Protein AF-A0A644WTP5-F1 (afdb_monomer_lite)

Sequence (169 aa):
MSQYYGINDLTAEEIEAIKNTEDGDMNYTVGPMIGKRANIGFTTKGHTGEDVTLYVYAPANISQLTGTVENTDIAVYMEKAMGLDLDQATDRLFVKARDVFESKGAKVEFNNSDVNNPVFIVEKDNIKIEMPINKNIAYVNGKAVKLDGVVVFNGINVYVPQSAADLIK

pLDDT: mean 96.05, std 1.99, range [81.62, 98.5]

Foldseek 3Di:
DCPPLVDPPQDPVLVVQCVPDDPPCNCVSCVVVSCVVVVHDDPDPDDDDDDDDDDWDAPPVQDTDDDDDDPVVVVVSCCVRVVHDVVVVCLQFWDFVCVLLVVLVWDWDWDCVPVVWIWIWTDDDPWIWIATAQAQWIQTVHRIDGHPYGFHDPPDTITGGVSSSVVGD

InterPro domains:
  IPR001952 Alkaline phosphatase [PF00245] (18-83)
  IPR012854 Copper amine oxidase-like, N-terminal [PF07833] (90-163)
  IPR017850 Alkaline-phosphatase-like, core domain superfamily [SSF53649] (25-86)
  IPR036582 Copper amine oxidase-like, N-terminal domain superfamily [G3DSA:3.30.457.10] (94-166)
  IPR036582 Copper amine oxidase-like, N-terminal domain superfamily [SSF55383] (92-163)

Radius of gyration: 26.26 Å; chains: 1; bounding box: 55×42×64 Å

Structure (mmCIF, N/CA/C/O backbone):
data_AF-A0A644WTP5-F1
#
_entry.id   AF-A0A644WTP5-F1
#
loop_
_atom_site.group_PDB
_atom_site.id
_atom_site.type_symbol
_atom_site.label_atom_id
_atom_site.label_alt_id
_atom_site.label_comp_id
_atom_site.label_asym_id
_atom_site.label_entity_id
_atom_site.label_seq_id
_atom_site.pdbx_PDB_ins_code
_atom_site.Cartn_x
_atom_site.Cartn_y
_atom_site.Cartn_z
_atom_site.occupancy
_atom_site.B_iso_or_equiv
_atom_site.auth_seq_id
_atom_site.auth_comp_id
_atom_site.auth_asym_id
_atom_site.auth_atom_id
_atom_site.pdbx_PDB_model_num
ATOM 1 N N . MET A 1 1 ? 32.506 0.142 -17.953 1.00 92.00 1 MET A N 1
ATOM 2 C CA . MET A 1 1 ? 31.722 -0.009 -19.199 1.00 92.00 1 MET A CA 1
ATOM 3 C C . MET A 1 1 ? 32.030 -1.324 -19.910 1.00 92.00 1 MET A C 1
ATOM 5 O O . MET A 1 1 ? 31.156 -2.176 -19.904 1.00 92.00 1 MET A O 1
ATOM 9 N N . SER A 1 2 ? 33.254 -1.560 -20.395 1.00 95.31 2 SER A N 1
ATOM 10 C CA . SER A 1 2 ? 33.657 -2.825 -21.050 1.00 95.31 2 SER A CA 1
ATOM 11 C C . SER A 1 2 ? 33.352 -4.098 -20.235 1.00 95.31 2 SER A C 1
ATOM 13 O O . SER A 1 2 ? 32.576 -4.935 -20.683 1.00 95.31 2 SER A O 1
ATOM 15 N N . GLN A 1 3 ? 33.872 -4.208 -19.005 1.00 96.44 3 GLN A N 1
ATOM 16 C CA . GLN A 1 3 ? 33.748 -5.422 -18.177 1.00 96.44 3 GLN A CA 1
ATOM 17 C C . GLN A 1 3 ? 32.299 -5.839 -17.867 1.00 96.44 3 GLN A C 1
ATOM 19 O O . GLN A 1 3 ? 32.007 -7.029 -17.829 1.00 96.44 3 GLN A O 1
ATOM 24 N N . TYR A 1 4 ? 31.405 -4.877 -17.619 1.00 93.81 4 TYR A N 1
ATOM 25 C CA . TYR A 1 4 ? 30.054 -5.155 -17.104 1.00 93.81 4 TYR A CA 1
ATOM 26 C C . TYR A 1 4 ? 28.948 -5.018 -18.151 1.00 93.81 4 TYR A C 1
ATOM 28 O O . TYR A 1 4 ? 27.907 -5.648 -18.015 1.00 93.81 4 TYR A O 1
ATOM 36 N N . TYR A 1 5 ? 29.167 -4.209 -19.190 1.00 93.19 5 TYR A N 1
ATOM 37 C CA . TYR A 1 5 ? 28.161 -3.917 -20.215 1.00 93.19 5 TYR A CA 1
ATOM 38 C C . TYR A 1 5 ? 28.634 -4.262 -21.632 1.00 93.19 5 TYR A C 1
ATOM 40 O O . TYR A 1 5 ? 27.904 -4.025 -22.586 1.00 93.19 5 TYR A O 1
ATOM 48 N N . GLY A 1 6 ? 29.860 -4.774 -21.800 1.00 95.44 6 GLY A N 1
ATOM 49 C CA . GLY A 1 6 ? 30.418 -5.107 -23.116 1.00 95.44 6 GLY A CA 1
ATOM 50 C C . GLY A 1 6 ? 30.699 -3.894 -24.011 1.00 95.44 6 GLY A C 1
ATOM 51 O O . GLY A 1 6 ? 31.001 -4.060 -25.189 1.00 95.44 6 GLY A O 1
ATOM 52 N N . ILE A 1 7 ? 30.612 -2.675 -23.470 1.00 96.44 7 ILE A N 1
ATOM 53 C CA . ILE A 1 7 ? 30.804 -1.430 -24.222 1.00 96.44 7 ILE A CA 1
ATOM 54 C C . ILE A 1 7 ? 32.301 -1.116 -24.293 1.00 96.44 7 ILE A C 1
ATOM 56 O O . ILE A 1 7 ? 32.897 -0.650 -23.316 1.00 96.44 7 ILE A O 1
ATOM 60 N N . ASN A 1 8 ? 32.892 -1.404 -25.453 1.00 96.56 8 ASN A N 1
ATOM 61 C CA . ASN A 1 8 ? 34.318 -1.216 -25.753 1.00 96.56 8 ASN A CA 1
ATOM 62 C C . ASN A 1 8 ? 34.596 0.018 -26.626 1.00 96.56 8 ASN A C 1
ATOM 64 O O . ASN A 1 8 ? 35.747 0.310 -26.931 1.00 96.56 8 ASN A O 1
ATOM 68 N N . ASP A 1 9 ? 33.546 0.724 -27.030 1.00 96.38 9 ASP A N 1
ATOM 69 C CA . ASP A 1 9 ? 33.547 1.773 -28.045 1.00 96.38 9 ASP A CA 1
ATOM 70 C C . ASP A 1 9 ? 32.981 3.091 -27.494 1.00 96.38 9 ASP A C 1
ATOM 72 O O . ASP A 1 9 ? 32.210 3.773 -28.166 1.00 96.38 9 ASP A O 1
ATOM 76 N N . LEU A 1 10 ? 33.314 3.436 -26.245 1.00 97.12 10 LEU A N 1
ATOM 77 C CA . LEU A 1 10 ? 32.896 4.719 -25.678 1.00 97.12 10 LEU A CA 1
ATOM 78 C C . LEU A 1 10 ? 33.446 5.875 -26.518 1.00 97.12 10 LEU A C 1
ATOM 80 O O . LEU A 1 10 ? 34.652 5.933 -26.777 1.00 97.12 10 LEU A O 1
ATOM 84 N N . THR A 1 11 ? 32.580 6.814 -26.892 1.00 97.56 11 THR A N 1
ATOM 85 C CA . THR A 1 11 ? 33.024 8.052 -27.543 1.00 97.56 11 THR A CA 1
ATOM 86 C C . THR A 1 1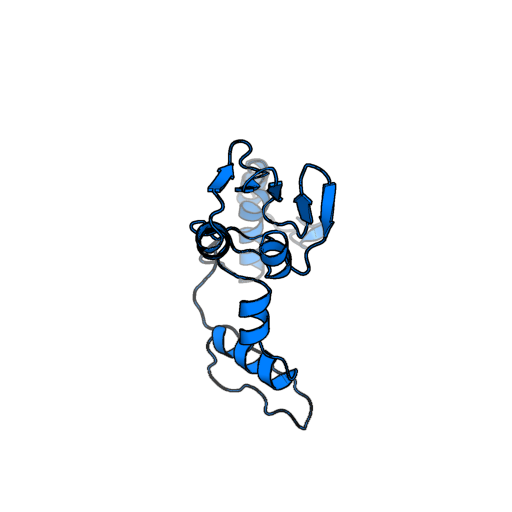1 ? 33.675 8.997 -26.529 1.00 97.56 11 THR A C 1
ATOM 88 O O . THR A 1 11 ? 33.536 8.829 -25.314 1.00 97.56 11 THR A O 1
ATOM 91 N N . ALA A 1 12 ? 34.395 10.012 -27.013 1.00 97.94 12 ALA A N 1
ATOM 92 C CA . ALA A 1 12 ? 34.996 11.018 -26.137 1.00 97.94 12 ALA A CA 1
ATOM 93 C C . ALA A 1 12 ? 33.928 11.746 -25.299 1.00 97.94 12 ALA A C 1
ATOM 95 O O . ALA A 1 12 ? 34.120 11.951 -24.101 1.00 97.94 12 ALA A O 1
ATOM 96 N N . GLU A 1 13 ? 32.781 12.043 -25.910 1.00 97.69 13 GLU A N 1
ATOM 97 C CA . GLU A 1 13 ? 31.632 12.680 -25.268 1.00 97.69 13 GLU A CA 1
ATOM 98 C C . GLU A 1 13 ? 31.022 11.780 -24.186 1.00 97.69 13 GLU A C 1
ATOM 100 O O . GLU A 1 13 ? 30.687 12.250 -23.102 1.00 97.69 13 GLU A O 1
ATOM 105 N N . GLU A 1 14 ? 30.913 10.471 -24.439 1.00 97.38 14 GLU A N 1
ATOM 106 C CA . GLU A 1 14 ? 30.410 9.517 -23.446 1.00 97.3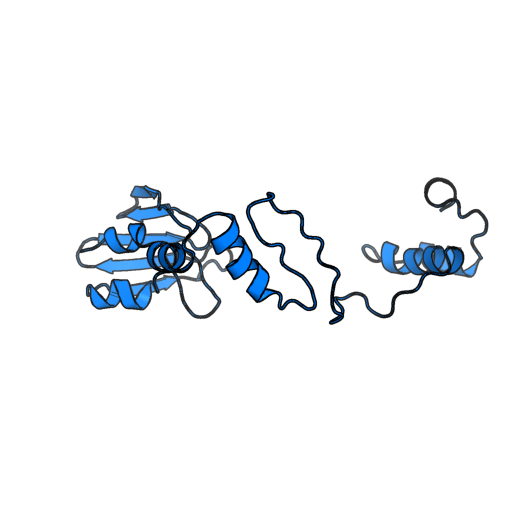8 14 GLU A CA 1
ATOM 107 C C . GLU A 1 14 ? 31.357 9.392 -22.245 1.00 97.38 14 GLU A C 1
ATOM 109 O O . GLU A 1 14 ? 30.908 9.329 -21.100 1.00 97.38 14 GLU A O 1
ATOM 114 N N . ILE A 1 15 ? 32.673 9.401 -22.482 1.00 97.44 15 ILE A N 1
ATOM 115 C CA . ILE A 1 15 ? 33.675 9.396 -21.406 1.00 97.44 15 ILE A CA 1
ATOM 116 C C . ILE A 1 15 ? 33.565 10.669 -20.561 1.00 97.44 15 ILE A C 1
ATOM 118 O O . ILE A 1 15 ? 33.635 10.593 -19.333 1.00 97.44 15 ILE A O 1
ATOM 122 N N . GLU A 1 16 ? 33.421 11.830 -21.198 1.00 98.00 16 GLU A N 1
ATOM 123 C CA . GLU A 1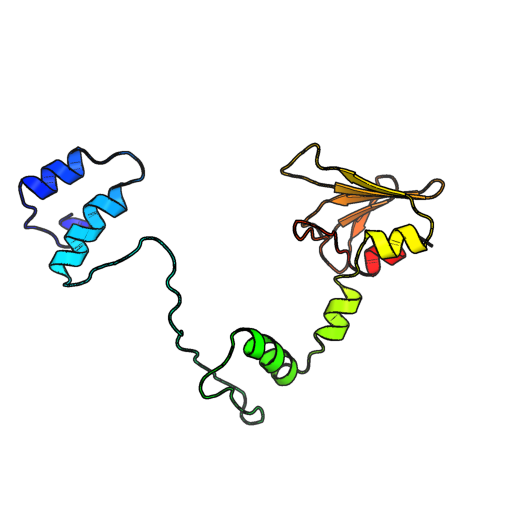 16 ? 33.283 13.109 -20.502 1.00 98.00 16 GLU A CA 1
ATOM 124 C C . GLU A 1 16 ? 31.995 13.169 -19.674 1.00 98.00 16 GLU A C 1
ATOM 126 O O . GLU A 1 16 ? 32.045 13.510 -18.492 1.00 98.00 16 GLU A O 1
ATOM 131 N N . ALA A 1 17 ? 30.865 12.745 -20.244 1.00 97.56 17 ALA A N 1
ATOM 132 C CA . ALA A 1 17 ? 29.591 12.689 -19.535 1.00 97.56 17 ALA A CA 1
ATOM 133 C C . ALA A 1 17 ? 29.677 11.808 -18.278 1.00 97.56 17 ALA A C 1
ATOM 135 O O . ALA A 1 17 ? 29.234 12.220 -17.207 1.00 97.56 17 ALA A O 1
ATOM 136 N N . ILE A 1 18 ? 30.311 10.630 -18.371 1.00 96.88 18 ILE A N 1
ATOM 137 C CA . ILE A 1 18 ? 30.519 9.741 -17.215 1.00 96.88 18 ILE A CA 1
ATOM 138 C C . ILE A 1 18 ? 31.367 10.422 -16.136 1.00 96.88 18 ILE A C 1
ATOM 140 O O . ILE A 1 18 ? 31.030 10.345 -14.958 1.00 96.88 18 ILE A O 1
ATOM 144 N N . LYS A 1 19 ? 32.462 11.091 -16.518 1.00 96.88 19 LYS A N 1
ATOM 145 C CA . LYS A 1 19 ? 33.363 11.765 -15.565 1.00 96.88 19 LYS A CA 1
ATOM 146 C C . LYS A 1 19 ? 32.695 12.916 -14.818 1.00 96.88 19 LYS A C 1
ATOM 148 O O . LYS A 1 19 ? 33.033 13.146 -13.664 1.00 96.88 19 LYS A O 1
ATOM 153 N N . ASN A 1 20 ? 31.779 13.618 -15.479 1.00 97.62 20 ASN A N 1
ATOM 154 C CA . ASN A 1 20 ? 31.109 14.801 -14.942 1.00 97.62 20 ASN A CA 1
ATOM 155 C C . ASN A 1 20 ? 29.759 14.484 -14.273 1.00 97.62 20 ASN A C 1
ATOM 157 O O . ASN A 1 20 ? 29.030 15.407 -13.924 1.00 97.62 20 ASN A O 1
ATOM 161 N N . THR A 1 21 ? 29.390 13.207 -14.129 1.00 97.69 21 THR A N 1
ATOM 162 C CA . THR A 1 21 ? 28.109 12.829 -13.517 1.00 97.69 21 THR A CA 1
ATOM 163 C C . THR A 1 21 ? 28.135 13.024 -12.004 1.00 97.69 21 THR A C 1
ATOM 165 O O . THR A 1 21 ? 29.081 12.601 -11.345 1.00 97.69 21 THR A O 1
ATOM 168 N N . GLU A 1 22 ? 27.074 13.620 -11.461 1.00 97.06 22 GLU A N 1
ATOM 169 C CA . GLU A 1 22 ? 26.897 13.806 -10.021 1.00 97.06 22 GLU A CA 1
ATOM 170 C C . GLU A 1 22 ? 26.594 12.487 -9.290 1.00 97.06 22 GLU A C 1
ATOM 172 O O . GLU A 1 22 ? 26.068 11.519 -9.859 1.00 97.06 22 GLU A O 1
ATOM 177 N N . ASP A 1 23 ? 26.917 12.453 -7.996 1.00 95.06 23 ASP A N 1
ATOM 178 C CA . ASP A 1 23 ? 26.627 11.312 -7.134 1.00 95.06 23 ASP A CA 1
ATOM 179 C C . ASP A 1 23 ? 25.115 11.046 -7.091 1.00 95.06 23 ASP A C 1
ATOM 181 O O . ASP A 1 23 ? 24.320 11.896 -6.700 1.00 95.06 23 ASP A O 1
ATOM 185 N N . GLY A 1 24 ? 24.720 9.831 -7.474 1.00 94.81 24 GLY A N 1
ATOM 186 C CA . GLY A 1 24 ? 23.316 9.408 -7.527 1.00 94.81 24 GLY A CA 1
ATOM 187 C C . GLY A 1 24 ? 22.693 9.402 -8.925 1.00 94.81 24 GLY A C 1
ATOM 188 O O . GLY A 1 24 ? 21.677 8.735 -9.104 1.00 94.81 24 GLY A O 1
ATOM 189 N N . ASP A 1 25 ? 23.333 10.019 -9.925 1.00 95.62 25 ASP A N 1
ATOM 190 C CA . ASP A 1 25 ? 22.770 10.161 -11.279 1.00 95.62 25 ASP A CA 1
ATOM 191 C C . ASP A 1 25 ? 23.420 9.264 -12.343 1.00 95.62 25 ASP A C 1
ATOM 193 O O . ASP A 1 25 ? 23.051 9.298 -13.521 1.00 95.62 25 ASP A O 1
ATOM 197 N N . MET A 1 26 ? 24.367 8.408 -11.946 1.00 95.25 26 MET A N 1
ATOM 198 C CA . MET A 1 26 ? 25.132 7.562 -12.872 1.00 95.25 26 MET A CA 1
ATOM 199 C C . MET A 1 26 ? 24.243 6.739 -13.812 1.00 95.25 26 MET A C 1
ATOM 201 O O . MET A 1 26 ? 24.544 6.619 -14.998 1.00 95.25 26 MET A O 1
ATOM 205 N N . ASN A 1 27 ? 23.120 6.213 -13.317 1.00 93.81 27 ASN A N 1
ATOM 206 C CA . ASN A 1 27 ? 22.136 5.474 -14.111 1.00 93.81 27 ASN A CA 1
ATOM 207 C C . ASN A 1 27 ? 21.514 6.321 -15.235 1.00 93.81 27 ASN A C 1
ATOM 209 O O . ASN A 1 27 ? 21.263 5.793 -16.318 1.00 93.81 27 ASN A O 1
ATOM 213 N N . TYR A 1 28 ? 21.293 7.617 -15.012 1.00 94.12 28 TYR A N 1
ATOM 214 C CA . TYR A 1 28 ? 20.749 8.522 -16.024 1.00 94.12 28 TYR A CA 1
ATOM 215 C C . TYR A 1 28 ? 21.781 8.929 -17.071 1.00 94.12 28 TYR A C 1
ATOM 217 O O . TYR A 1 28 ? 21.394 9.208 -18.204 1.00 94.12 28 TYR A O 1
ATOM 225 N N . THR A 1 29 ? 23.070 8.896 -16.731 1.00 95.62 29 THR A N 1
ATOM 226 C CA . THR A 1 29 ? 24.147 9.112 -17.702 1.00 95.62 29 THR A CA 1
ATOM 227 C C . THR A 1 29 ? 24.424 7.863 -18.535 1.00 95.62 29 THR A C 1
ATOM 229 O O . THR A 1 29 ? 24.432 7.926 -19.764 1.00 95.62 29 THR A O 1
ATOM 232 N N . VAL A 1 30 ? 24.635 6.703 -17.901 1.00 95.25 30 VAL A N 1
ATOM 233 C CA . VAL A 1 30 ? 25.034 5.478 -18.624 1.00 95.25 30 VAL A CA 1
ATOM 234 C C . VAL A 1 30 ? 23.857 4.743 -19.261 1.00 95.25 30 VAL A C 1
ATOM 236 O O . VAL A 1 30 ? 24.036 4.066 -20.273 1.00 95.25 30 VAL A O 1
ATOM 239 N N . GLY A 1 31 ? 22.648 4.881 -18.707 1.00 94.88 31 GLY A N 1
ATOM 240 C CA . GLY A 1 31 ? 21.434 4.232 -19.206 1.00 94.88 31 GLY A CA 1
ATOM 241 C C . GLY A 1 31 ? 21.158 4.532 -20.684 1.00 94.88 31 GLY A C 1
ATOM 242 O O . GLY A 1 31 ? 21.037 3.586 -21.463 1.00 94.88 31 GLY A O 1
ATOM 243 N N . PRO A 1 32 ? 21.137 5.807 -21.121 1.00 94.31 32 PRO A N 1
ATOM 244 C CA . PRO A 1 32 ? 20.988 6.165 -22.532 1.00 94.31 32 PRO A CA 1
ATOM 245 C C . PRO A 1 32 ? 22.096 5.617 -23.444 1.00 94.31 32 PRO A C 1
ATOM 247 O O . PRO A 1 32 ? 21.811 5.246 -24.581 1.00 94.31 32 PRO A O 1
ATOM 250 N N . MET A 1 33 ? 23.342 5.514 -22.963 1.00 95.94 33 MET A N 1
ATOM 251 C CA . MET A 1 33 ? 24.465 4.960 -23.744 1.00 95.94 33 MET A CA 1
ATOM 252 C C . MET A 1 33 ? 24.272 3.466 -24.031 1.00 95.94 33 MET A C 1
ATOM 254 O O . MET A 1 33 ? 24.551 2.998 -25.140 1.00 95.94 33 MET A O 1
ATOM 258 N N . ILE A 1 34 ? 23.773 2.724 -23.036 1.00 96.06 34 ILE A N 1
ATOM 259 C CA . ILE A 1 34 ? 23.409 1.307 -23.162 1.00 96.06 34 ILE A CA 1
ATOM 260 C C . ILE A 1 34 ? 22.166 1.169 -24.046 1.00 96.06 34 ILE A C 1
ATOM 262 O O . ILE A 1 34 ? 22.177 0.397 -25.003 1.00 96.06 34 ILE A O 1
ATOM 266 N N . GLY A 1 35 ? 21.120 1.955 -23.773 1.00 95.69 35 GLY A N 1
ATOM 267 C CA . GLY A 1 35 ? 19.863 1.947 -24.522 1.00 95.69 35 GLY A CA 1
ATOM 268 C C . GLY A 1 35 ? 20.073 2.203 -26.012 1.00 95.69 35 GLY A C 1
ATOM 269 O O . GLY A 1 35 ? 19.594 1.430 -26.835 1.00 95.69 35 GLY A O 1
ATOM 270 N N . LYS A 1 36 ? 20.891 3.201 -26.372 1.00 95.12 36 LYS A N 1
ATOM 271 C CA . LYS A 1 36 ? 21.237 3.498 -27.770 1.00 95.12 36 LYS A CA 1
ATOM 272 C C . LYS A 1 36 ? 21.879 2.303 -28.478 1.00 95.12 36 LYS A C 1
ATOM 274 O O . LYS A 1 36 ? 21.509 2.009 -29.608 1.00 95.12 36 LYS A O 1
ATOM 279 N N . ARG A 1 37 ? 22.805 1.593 -27.824 1.00 96.56 37 ARG A N 1
ATOM 280 C CA . ARG A 1 37 ? 23.452 0.390 -28.388 1.00 96.56 37 ARG A CA 1
ATOM 281 C C . ARG A 1 37 ? 22.499 -0.806 -28.467 1.00 96.56 37 ARG A C 1
ATOM 283 O O . ARG A 1 37 ? 22.614 -1.613 -29.383 1.00 96.56 37 ARG A O 1
ATOM 290 N N . ALA A 1 38 ? 21.544 -0.899 -27.544 1.00 95.81 38 ALA A N 1
ATOM 291 C CA . ALA A 1 38 ? 20.505 -1.927 -27.529 1.00 95.81 38 ALA A CA 1
ATOM 292 C C . ALA A 1 38 ? 19.282 -1.595 -28.410 1.00 95.81 38 ALA A C 1
ATOM 294 O O . ALA A 1 38 ? 18.403 -2.439 -28.559 1.00 95.81 38 ALA A O 1
ATOM 295 N N . ASN A 1 39 ? 19.216 -0.393 -28.995 1.00 96.56 39 ASN A N 1
ATOM 296 C CA . ASN A 1 39 ? 18.039 0.156 -29.680 1.00 96.56 39 ASN A CA 1
ATOM 297 C C . ASN A 1 39 ? 16.776 0.206 -28.795 1.00 96.56 39 ASN A C 1
ATOM 299 O O . ASN A 1 39 ? 15.668 -0.071 -29.250 1.00 96.56 39 ASN A O 1
ATOM 303 N N . ILE A 1 40 ? 16.949 0.577 -27.524 1.00 96.69 40 ILE A N 1
ATOM 304 C CA . ILE A 1 40 ? 15.880 0.771 -26.536 1.00 96.69 40 ILE A CA 1
ATOM 305 C C . ILE A 1 40 ? 15.910 2.224 -26.051 1.00 96.69 40 ILE A C 1
ATOM 307 O O . ILE A 1 40 ? 16.978 2.795 -25.827 1.00 96.69 40 ILE A O 1
ATOM 311 N N . GLY A 1 41 ? 14.732 2.817 -25.859 1.00 94.50 41 GLY A N 1
ATOM 312 C CA . GLY A 1 41 ? 14.572 4.173 -25.338 1.00 94.50 41 GLY A CA 1
ATOM 313 C C . GLY A 1 41 ? 13.447 4.269 -24.310 1.00 94.50 41 GLY A C 1
ATOM 314 O O . GLY A 1 41 ? 12.569 3.412 -24.258 1.00 94.50 41 GLY A O 1
ATOM 315 N N . PHE A 1 42 ? 13.480 5.332 -23.507 1.00 94.50 42 PHE A N 1
ATOM 316 C CA . PHE A 1 42 ? 12.499 5.618 -22.460 1.00 94.50 42 PHE A CA 1
ATOM 317 C C . PHE A 1 42 ? 11.971 7.044 -22.632 1.00 94.50 42 PHE A C 1
ATOM 319 O O . PHE A 1 42 ? 12.752 7.968 -22.849 1.00 94.50 42 PHE A O 1
ATOM 326 N N . THR A 1 43 ? 10.657 7.230 -22.522 1.00 94.56 43 THR A N 1
ATOM 327 C CA . THR A 1 43 ? 9.999 8.546 -22.635 1.00 94.56 43 THR A CA 1
ATOM 328 C C . THR A 1 43 ? 9.796 9.233 -21.285 1.00 94.56 43 THR A C 1
ATOM 330 O O . THR A 1 43 ? 9.576 10.440 -21.231 1.00 94.56 43 THR A O 1
ATOM 333 N N . THR A 1 44 ? 9.878 8.484 -20.184 1.00 93.31 44 THR A N 1
ATOM 334 C CA . THR A 1 44 ? 9.684 8.972 -18.816 1.00 93.31 44 THR A CA 1
ATOM 335 C C . THR A 1 44 ? 10.568 8.203 -17.835 1.00 93.31 44 THR A C 1
ATOM 337 O O . THR A 1 44 ? 11.026 7.099 -18.126 1.00 93.31 44 THR A O 1
ATOM 340 N N . LYS A 1 45 ? 10.796 8.799 -16.660 1.00 90.44 45 LYS A N 1
ATOM 341 C CA . LYS A 1 45 ? 11.413 8.155 -15.486 1.00 90.44 45 LYS A CA 1
ATOM 342 C C . LYS A 1 45 ? 10.365 7.647 -14.478 1.00 90.44 45 LYS A C 1
ATOM 344 O O . LYS A 1 45 ? 10.734 7.091 -13.450 1.00 90.44 45 LYS A O 1
ATOM 349 N N . GLY A 1 46 ? 9.080 7.900 -14.737 1.00 93.12 46 GLY A N 1
ATOM 350 C CA . GLY A 1 46 ? 7.955 7.516 -13.883 1.00 93.12 46 GLY A CA 1
ATOM 351 C C . GLY A 1 46 ? 7.111 6.386 -14.473 1.00 93.12 46 GLY A C 1
ATOM 352 O O . GLY A 1 46 ? 7.504 5.725 -15.432 1.00 93.12 46 GLY A O 1
ATOM 353 N N . HIS A 1 47 ? 5.929 6.177 -13.896 1.00 96.75 47 HIS A N 1
ATOM 354 C CA . HIS A 1 47 ? 4.953 5.218 -14.413 1.00 96.75 47 HIS A CA 1
ATOM 355 C C . HIS A 1 47 ? 4.261 5.740 -15.682 1.00 96.75 47 HIS A C 1
ATOM 357 O O . HIS A 1 47 ? 4.228 6.943 -15.945 1.00 96.75 47 HIS A O 1
ATOM 363 N N . THR A 1 48 ? 3.684 4.818 -16.449 1.00 96.81 48 THR A N 1
ATOM 364 C CA . THR A 1 48 ? 2.785 5.104 -17.576 1.00 96.81 48 THR A CA 1
ATOM 365 C C . THR A 1 48 ? 1.404 4.517 -17.276 1.00 96.81 48 THR A C 1
ATOM 367 O O . THR A 1 48 ? 1.278 3.688 -16.376 1.00 96.81 48 THR A O 1
ATOM 370 N N . GLY A 1 49 ? 0.367 4.991 -17.971 1.00 96.00 49 GLY A N 1
ATOM 371 C CA . GLY A 1 49 ? -1.031 4.592 -17.750 1.00 96.00 49 GLY A CA 1
ATOM 372 C C . GLY A 1 49 ? -1.557 3.576 -18.763 1.00 96.00 49 GLY A C 1
ATOM 373 O O . GLY A 1 49 ? -2.741 3.608 -19.067 1.00 96.00 49 GLY A O 1
ATOM 374 N N . GLU A 1 50 ? -0.677 2.760 -19.341 1.00 95.25 50 GLU A N 1
ATOM 375 C CA . GLU A 1 50 ? -1.054 1.716 -20.300 1.00 95.25 50 GLU A CA 1
ATOM 376 C C . GLU A 1 50 ? -1.726 0.529 -19.595 1.00 95.25 50 GLU A C 1
ATOM 378 O O . GLU A 1 50 ? -1.418 0.223 -18.437 1.00 95.25 50 GLU A O 1
ATOM 383 N N . ASP A 1 51 ? -2.580 -0.188 -20.325 1.00 96.56 51 ASP A N 1
ATOM 384 C CA . ASP A 1 51 ? -3.094 -1.482 -19.879 1.00 96.56 51 ASP A CA 1
ATOM 385 C C . ASP A 1 51 ? -1.944 -2.496 -19.755 1.00 96.56 51 ASP A C 1
ATOM 387 O O . ASP A 1 51 ? -1.049 -2.574 -20.603 1.00 96.56 51 ASP A O 1
ATOM 391 N N . VAL A 1 52 ? -1.974 -3.314 -18.699 1.00 95.94 52 VAL A N 1
ATOM 392 C CA . VAL A 1 52 ? -0.936 -4.320 -18.422 1.00 95.94 52 VAL A CA 1
ATOM 393 C C . VAL A 1 52 ? -1.440 -5.738 -18.666 1.00 95.94 52 VAL A C 1
ATOM 395 O O . VAL A 1 52 ? -2.609 -6.057 -18.462 1.00 95.94 52 VAL A O 1
ATOM 398 N N . THR A 1 53 ? -0.542 -6.633 -19.083 1.00 96.69 53 THR A N 1
ATOM 399 C CA . THR A 1 53 ? -0.889 -8.044 -19.291 1.00 96.69 53 THR A CA 1
ATOM 400 C C . THR A 1 53 ? -1.108 -8.763 -17.959 1.00 96.69 53 THR A C 1
ATOM 402 O O . THR A 1 53 ? -0.210 -8.800 -17.117 1.00 96.69 53 THR A O 1
ATOM 405 N N . LEU A 1 54 ? -2.267 -9.409 -17.806 1.00 96.06 54 LEU A N 1
ATOM 406 C CA . LEU A 1 54 ? -2.589 -10.280 -16.676 1.00 96.06 54 LEU A CA 1
ATOM 407 C C . LEU A 1 54 ? -2.567 -11.751 -17.113 1.00 96.06 54 LEU A C 1
ATOM 409 O O . LEU A 1 54 ? -3.314 -12.159 -18.000 1.00 96.06 54 LEU A O 1
ATOM 413 N N . TYR A 1 55 ? -1.734 -12.560 -16.458 1.00 96.12 55 TYR A N 1
ATOM 414 C CA . TYR A 1 55 ? -1.711 -14.012 -16.640 1.00 96.12 55 TYR A CA 1
ATOM 415 C C . TYR A 1 55 ? -2.483 -14.687 -15.510 1.00 96.12 55 TYR A C 1
ATOM 417 O O . TYR A 1 55 ? -2.219 -14.425 -14.337 1.00 96.12 55 TYR A O 1
ATOM 425 N N . VAL A 1 56 ? -3.408 -15.584 -15.856 1.00 95.50 56 VAL A N 1
ATOM 426 C CA . VAL A 1 56 ? -4.280 -16.252 -14.881 1.00 95.50 56 VAL A CA 1
ATOM 427 C C . VAL A 1 56 ? -4.151 -17.763 -15.005 1.00 95.50 56 VAL A C 1
ATOM 429 O O . VAL A 1 56 ? -4.450 -18.348 -16.044 1.00 95.50 56 VAL A O 1
ATOM 432 N N . TYR A 1 57 ? -3.764 -18.409 -13.909 1.00 94.69 57 TYR A N 1
ATOM 433 C CA . TYR A 1 57 ? -3.834 -19.857 -13.745 1.00 94.69 57 TYR A CA 1
ATOM 434 C C . TYR A 1 57 ? -4.762 -20.172 -12.574 1.00 94.69 57 TYR A C 1
ATOM 436 O O . TYR A 1 57 ? -4.588 -19.627 -11.485 1.00 94.69 57 TYR A O 1
ATOM 444 N N . ALA A 1 58 ? -5.751 -21.033 -12.803 1.00 93.50 58 ALA A N 1
ATOM 445 C CA . ALA A 1 58 ? -6.756 -21.391 -11.810 1.00 93.50 58 ALA A CA 1
ATOM 446 C C . ALA A 1 58 ? -6.966 -22.915 -11.782 1.00 93.50 58 ALA A C 1
ATOM 448 O O . ALA A 1 58 ? -6.797 -23.569 -12.816 1.00 93.50 58 ALA A O 1
ATOM 449 N N . PRO A 1 59 ? -7.331 -23.499 -10.624 1.00 92.75 59 PRO A N 1
ATOM 450 C CA . PRO A 1 59 ? -7.776 -24.888 -10.552 1.00 92.75 59 PRO A CA 1
ATOM 451 C C . PRO A 1 59 ? -8.937 -25.167 -11.515 1.00 92.75 59 PRO A C 1
ATOM 453 O O . PRO A 1 59 ? -9.748 -24.286 -11.780 1.00 92.75 59 PRO A O 1
ATOM 456 N N . ALA A 1 60 ? -9.064 -26.409 -11.992 1.00 93.25 60 ALA A N 1
ATOM 457 C CA . ALA A 1 60 ? -10.038 -26.780 -13.028 1.00 93.25 60 ALA A CA 1
ATOM 458 C C . ALA A 1 60 ? -11.509 -26.481 -12.672 1.00 93.25 60 ALA A C 1
ATOM 460 O O . ALA A 1 60 ? -12.347 -26.369 -13.561 1.00 93.25 60 ALA A O 1
ATOM 461 N N . ASN A 1 61 ? -11.834 -26.373 -11.383 1.00 93.50 61 ASN A N 1
ATOM 462 C CA . ASN A 1 61 ? -13.173 -26.060 -10.887 1.00 93.50 61 ASN A CA 1
ATOM 463 C C . ASN A 1 61 ? -13.430 -24.554 -10.688 1.00 93.50 61 ASN A C 1
ATOM 465 O O . ASN A 1 61 ? -14.499 -24.197 -10.199 1.00 93.50 61 ASN A O 1
ATOM 469 N N . ILE A 1 62 ? -12.473 -23.687 -11.025 1.00 94.81 62 ILE A N 1
ATOM 470 C CA . ILE A 1 62 ? -12.575 -22.231 -10.912 1.00 94.81 62 ILE A CA 1
ATOM 471 C C . ILE A 1 62 ? -12.446 -21.632 -12.312 1.00 94.81 62 ILE A C 1
ATOM 473 O O . ILE A 1 62 ? -11.448 -21.838 -13.001 1.00 94.81 62 ILE A O 1
ATOM 477 N N . SER A 1 63 ? -13.460 -20.880 -12.739 1.00 93.44 63 SER A N 1
ATOM 478 C CA . SER A 1 63 ? -13.411 -20.151 -14.007 1.00 93.44 63 SER A CA 1
ATOM 479 C C . SER A 1 63 ? -12.270 -19.144 -13.985 1.00 93.44 63 SER A C 1
ATOM 481 O O . SER A 1 63 ? -12.141 -18.399 -13.024 1.00 93.44 63 SER A O 1
ATOM 483 N N . GLN A 1 64 ? -11.470 -19.083 -15.044 1.00 95.06 64 GLN A N 1
ATOM 484 C CA . GLN A 1 64 ? -10.420 -18.075 -15.155 1.00 95.06 64 GLN A CA 1
ATOM 485 C C . GLN A 1 64 ? -11.018 -16.691 -15.415 1.00 95.06 64 GLN A C 1
ATOM 487 O O . GLN A 1 64 ? -12.022 -16.548 -16.114 1.00 95.06 64 GLN A O 1
ATOM 492 N N . LEU A 1 65 ? -10.350 -15.668 -14.890 1.00 94.94 65 LEU A N 1
ATOM 493 C CA . LEU A 1 65 ? -10.577 -14.285 -15.283 1.00 94.94 65 LEU A CA 1
ATOM 494 C C . LEU A 1 65 ? -9.950 -14.055 -16.668 1.00 94.94 65 LEU A C 1
ATOM 496 O O . LEU A 1 65 ? -8.789 -14.402 -16.890 1.00 94.94 65 LEU A O 1
ATOM 500 N N . THR A 1 66 ? -10.723 -13.521 -17.61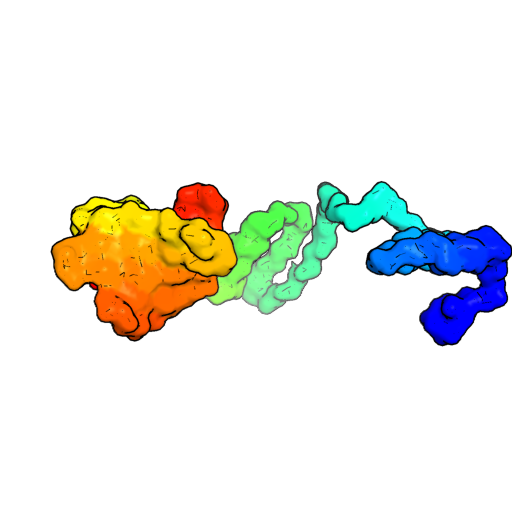3 1.00 95.06 66 THR A N 1
ATOM 501 C CA . THR A 1 66 ? -10.322 -13.390 -19.025 1.00 95.06 66 THR A CA 1
ATOM 502 C C . THR A 1 66 ? -10.817 -12.082 -19.629 1.00 95.06 66 THR A C 1
ATOM 504 O O . THR A 1 66 ? -11.860 -11.582 -19.216 1.00 95.06 66 THR A O 1
ATOM 507 N N . GLY A 1 67 ? -10.149 -11.604 -20.681 1.00 94.62 67 GLY A N 1
ATOM 508 C CA . GLY A 1 67 ? -10.525 -10.381 -21.396 1.00 94.62 67 GLY A CA 1
ATOM 509 C C . GLY A 1 67 ? -9.858 -9.135 -20.814 1.00 94.62 67 GLY A C 1
ATOM 510 O O . GLY A 1 67 ? -8.781 -9.231 -20.229 1.00 94.62 67 GLY A O 1
ATOM 511 N N . THR A 1 68 ? -10.496 -7.978 -21.001 1.00 95.44 68 THR A N 1
ATOM 512 C CA . THR A 1 68 ? -10.105 -6.719 -20.350 1.00 95.44 68 THR A CA 1
ATOM 513 C C . THR A 1 68 ? -10.696 -6.688 -18.949 1.00 95.44 68 THR A C 1
ATOM 515 O O . THR A 1 68 ? -11.891 -6.922 -18.778 1.00 95.44 68 THR A O 1
ATOM 518 N N . VAL A 1 69 ? -9.846 -6.443 -17.958 1.00 96.31 69 VAL A N 1
ATOM 519 C CA . VAL A 1 69 ? -10.151 -6.621 -16.538 1.00 96.31 69 VAL A CA 1
ATOM 520 C C . VAL A 1 69 ? -9.729 -5.363 -15.796 1.00 96.31 69 VAL A C 1
ATOM 522 O O . VAL A 1 69 ? -8.577 -4.946 -15.922 1.00 96.31 69 VAL A O 1
ATOM 525 N N . GLU A 1 70 ? -10.628 -4.797 -14.994 1.00 97.19 70 GLU A N 1
ATOM 526 C CA . GLU A 1 70 ? -10.276 -3.694 -14.103 1.00 97.19 70 GLU A CA 1
ATOM 527 C C . GLU A 1 70 ? -9.434 -4.215 -12.933 1.00 97.19 70 GLU A C 1
ATOM 529 O O . GLU A 1 70 ? -9.653 -5.313 -12.416 1.00 97.19 70 GLU A O 1
ATOM 534 N N . ASN A 1 71 ? -8.473 -3.423 -12.456 1.00 96.06 71 ASN A N 1
ATOM 535 C CA . ASN A 1 71 ? -7.580 -3.862 -11.376 1.00 96.06 71 ASN A CA 1
ATOM 536 C C . ASN A 1 71 ? -8.336 -4.245 -10.083 1.00 96.06 71 ASN A C 1
ATOM 538 O O . ASN A 1 71 ? -7.887 -5.124 -9.344 1.00 96.06 71 ASN A O 1
ATOM 542 N N . THR A 1 72 ? -9.500 -3.641 -9.836 1.00 95.56 72 THR A N 1
ATOM 543 C CA . THR A 1 72 ? -10.388 -3.939 -8.708 1.00 95.56 72 THR A CA 1
ATOM 544 C C . THR A 1 72 ? -11.082 -5.292 -8.834 1.00 95.56 72 THR A C 1
ATOM 546 O O . THR A 1 72 ? -11.343 -5.934 -7.815 1.00 95.56 72 THR A O 1
ATOM 549 N N . ASP A 1 73 ? -11.326 -5.777 -10.055 1.00 95.25 73 ASP A N 1
ATOM 550 C CA . ASP A 1 73 ? -11.986 -7.068 -10.286 1.00 95.25 73 ASP A CA 1
ATOM 551 C C . ASP A 1 73 ? -11.118 -8.238 -9.819 1.00 95.25 73 ASP A C 1
ATOM 553 O O . ASP A 1 73 ? -11.634 -9.299 -9.465 1.00 95.25 73 ASP A O 1
ATOM 557 N N . ILE A 1 74 ? -9.795 -8.044 -9.756 1.00 96.00 74 ILE A N 1
ATOM 558 C CA . ILE A 1 74 ? -8.846 -9.048 -9.266 1.00 96.00 74 ILE A CA 1
ATOM 559 C C . ILE A 1 74 ? -9.151 -9.403 -7.807 1.00 96.00 74 ILE A C 1
ATOM 561 O O . ILE A 1 74 ? -9.153 -10.582 -7.459 1.00 96.00 74 ILE A O 1
ATOM 565 N N . ALA A 1 75 ? -9.453 -8.420 -6.952 1.00 95.38 75 ALA A N 1
ATOM 566 C CA . ALA A 1 75 ? -9.768 -8.679 -5.546 1.00 95.38 75 ALA A CA 1
ATOM 567 C C . ALA A 1 75 ? -11.055 -9.509 -5.403 1.00 95.38 75 ALA A C 1
ATOM 569 O O . ALA A 1 75 ? -11.060 -10.524 -4.707 1.00 95.38 75 ALA A O 1
ATOM 570 N N . VAL A 1 76 ? -12.104 -9.138 -6.144 1.00 94.06 76 VAL A N 1
ATOM 571 C CA . VAL A 1 76 ? -13.395 -9.851 -6.176 1.00 94.06 76 VAL A CA 1
ATOM 572 C C . VAL A 1 76 ? -13.244 -11.263 -6.751 1.00 94.06 76 VAL A C 1
ATOM 574 O O . VAL A 1 76 ? -13.890 -12.215 -6.309 1.00 94.06 76 VAL A O 1
ATOM 577 N N . TYR A 1 77 ? -12.380 -11.431 -7.751 1.00 95.81 77 TYR A N 1
ATOM 578 C CA . TYR A 1 77 ? -12.051 -12.741 -8.298 1.00 95.81 77 TYR A CA 1
ATOM 579 C C . TYR A 1 77 ? -11.345 -13.622 -7.260 1.00 95.81 77 TYR A C 1
ATOM 581 O O . TYR A 1 77 ? -11.738 -14.773 -7.070 1.00 95.81 77 TYR A O 1
ATOM 589 N N . MET A 1 78 ? -10.336 -13.086 -6.568 1.00 95.88 78 MET A N 1
ATOM 590 C CA . MET A 1 78 ? -9.574 -13.823 -5.558 1.00 95.88 78 MET A CA 1
ATOM 591 C C . MET A 1 78 ? -10.435 -14.224 -4.360 1.00 95.88 78 MET A C 1
ATOM 593 O O . MET A 1 78 ? -10.295 -15.343 -3.872 1.00 95.88 78 MET A O 1
ATOM 597 N N . GLU A 1 79 ? -11.362 -13.363 -3.937 1.00 95.38 79 GLU A N 1
ATOM 598 C CA . GLU A 1 79 ? -12.364 -13.680 -2.916 1.00 95.38 79 GLU A CA 1
ATOM 599 C C . GLU A 1 79 ? -13.125 -14.967 -3.262 1.00 95.38 79 GLU A C 1
ATOM 601 O O . GLU A 1 79 ? -13.119 -15.933 -2.495 1.00 95.38 79 GLU A O 1
ATOM 606 N N . LYS A 1 80 ? -13.687 -15.031 -4.475 1.00 93.19 80 LYS A N 1
ATOM 607 C CA . LYS A 1 80 ? -14.428 -16.202 -4.968 1.00 93.19 80 LYS A CA 1
ATOM 608 C C . LYS A 1 80 ? -13.528 -17.420 -5.153 1.00 93.19 80 LYS A C 1
ATOM 610 O O . LYS A 1 80 ? -13.898 -18.521 -4.752 1.00 93.19 80 LYS A O 1
ATOM 615 N N . ALA A 1 81 ? -12.356 -17.236 -5.759 1.00 94.50 81 ALA A N 1
ATOM 616 C CA . ALA A 1 81 ? -11.430 -18.322 -6.070 1.00 94.50 81 ALA A CA 1
ATOM 617 C C . ALA A 1 81 ? -10.873 -19.001 -4.809 1.00 94.50 81 ALA A C 1
ATOM 619 O O . ALA A 1 81 ? -10.605 -20.202 -4.826 1.00 94.50 81 ALA A O 1
ATOM 620 N N . MET A 1 82 ? -10.706 -18.244 -3.721 1.00 94.38 82 MET A N 1
ATOM 621 C CA . MET A 1 82 ? -10.183 -18.738 -2.446 1.00 94.38 82 MET A CA 1
ATOM 622 C C . MET A 1 82 ? -11.278 -19.101 -1.432 1.00 94.38 82 MET A C 1
ATOM 624 O O . MET A 1 82 ? -10.955 -19.666 -0.389 1.00 94.38 82 MET A O 1
ATOM 628 N N . GLY A 1 83 ? -12.549 -18.795 -1.714 1.00 93.75 83 GLY A N 1
ATOM 629 C CA . GLY A 1 83 ? -13.652 -18.991 -0.769 1.00 93.75 83 GLY A CA 1
ATOM 630 C C . GLY A 1 83 ? -13.538 -18.090 0.465 1.00 93.75 83 GLY A C 1
ATOM 631 O O . GLY A 1 83 ? -13.781 -18.544 1.582 1.00 93.75 83 GLY A O 1
ATOM 632 N N . LEU A 1 84 ? -13.102 -16.846 0.262 1.00 95.81 84 LEU A N 1
ATOM 633 C CA . LEU A 1 84 ? -12.986 -15.821 1.298 1.00 95.81 84 LEU A CA 1
ATOM 634 C C . LEU A 1 84 ? -14.227 -14.917 1.310 1.00 95.81 84 LEU A C 1
ATOM 636 O O . LEU A 1 84 ? -15.049 -14.970 0.400 1.00 95.81 84 LEU A O 1
ATOM 640 N N . ASP A 1 85 ? -14.319 -14.087 2.346 1.00 96.50 85 ASP A N 1
ATOM 641 C CA . ASP A 1 85 ? -15.310 -13.018 2.493 1.00 96.50 85 ASP A CA 1
ATOM 642 C C . ASP A 1 85 ? -14.554 -11.736 2.877 1.00 96.50 85 ASP A C 1
ATOM 644 O O . ASP A 1 85 ? -14.036 -11.601 3.996 1.00 96.50 85 ASP A O 1
ATOM 648 N N . LEU A 1 86 ? -14.372 -10.846 1.902 1.00 94.81 86 LEU A N 1
ATOM 649 C CA . LEU A 1 86 ? -13.598 -9.617 2.072 1.00 94.81 86 LEU A CA 1
ATOM 650 C C . LEU A 1 86 ? -14.389 -8.544 2.822 1.00 94.81 86 LEU A C 1
ATOM 652 O O . LEU A 1 86 ? -13.779 -7.749 3.542 1.00 94.81 86 LEU A O 1
ATOM 656 N N . ASP A 1 87 ? -15.717 -8.550 2.712 1.00 94.81 87 ASP A N 1
ATOM 657 C CA . ASP A 1 87 ? -16.591 -7.647 3.462 1.00 94.81 87 ASP A CA 1
ATOM 658 C C . ASP A 1 87 ? -16.520 -7.978 4.957 1.00 94.81 87 ASP A C 1
ATOM 660 O O . ASP A 1 87 ? -16.219 -7.108 5.775 1.00 94.81 87 ASP A O 1
ATOM 664 N N . GLN A 1 88 ? -16.626 -9.260 5.324 1.00 96.06 88 GLN A N 1
ATOM 665 C CA . GLN A 1 88 ? -16.439 -9.715 6.703 1.00 96.06 88 GLN A CA 1
ATOM 666 C C . GLN A 1 88 ? -15.039 -9.380 7.236 1.00 96.06 88 GLN A C 1
ATOM 668 O O . GLN A 1 88 ? -14.881 -8.996 8.400 1.00 96.06 88 GLN A O 1
ATOM 673 N N . ALA A 1 89 ? -13.999 -9.538 6.411 1.00 95.19 89 ALA A N 1
ATOM 674 C CA . ALA A 1 89 ? -12.648 -9.147 6.799 1.00 95.19 89 ALA A CA 1
ATOM 675 C C . ALA A 1 89 ? -12.550 -7.633 7.039 1.00 95.19 89 ALA A C 1
ATOM 677 O O . ALA A 1 89 ? -11.905 -7.216 8.004 1.00 95.19 89 ALA A O 1
ATOM 678 N N . THR A 1 90 ? -13.208 -6.831 6.202 1.00 95.06 90 THR A N 1
ATOM 679 C CA . THR A 1 90 ? -13.246 -5.370 6.310 1.00 95.06 90 THR A CA 1
ATOM 680 C C . THR A 1 90 ? -13.954 -4.930 7.585 1.00 95.06 90 THR A C 1
ATOM 682 O O . THR A 1 90 ? -13.366 -4.191 8.378 1.00 95.06 90 THR A O 1
ATOM 685 N N . ASP A 1 91 ? -15.142 -5.472 7.848 1.00 95.31 91 ASP A N 1
ATOM 686 C CA . ASP A 1 91 ? -15.925 -5.185 9.050 1.00 95.31 91 ASP A CA 1
ATOM 687 C C . ASP A 1 91 ? -15.176 -5.563 10.333 1.00 95.31 91 ASP A C 1
ATOM 689 O O . ASP A 1 91 ? -15.269 -4.870 11.345 1.00 95.31 91 ASP A O 1
ATOM 693 N N . ARG A 1 92 ? -14.389 -6.647 10.305 1.00 96.56 92 ARG A N 1
ATOM 694 C CA . ARG A 1 92 ? -13.603 -7.078 11.466 1.00 96.56 92 ARG A CA 1
ATOM 695 C C . ARG A 1 92 ? -12.324 -6.269 11.658 1.00 96.56 92 ARG A C 1
ATOM 697 O O . ARG A 1 92 ? -11.942 -6.020 12.798 1.00 96.56 92 ARG A O 1
ATOM 704 N N . LEU A 1 93 ? -11.603 -5.934 10.589 1.00 97.50 93 LEU A N 1
ATOM 705 C CA . LEU A 1 93 ? -10.229 -5.423 10.685 1.00 97.50 93 LEU A CA 1
ATOM 706 C C . LEU A 1 93 ? -10.113 -3.905 10.537 1.00 97.50 93 LEU A C 1
ATOM 708 O O . LEU A 1 93 ? -9.096 -3.348 10.954 1.00 97.50 93 LEU A O 1
ATOM 712 N N . PHE A 1 94 ? -11.119 -3.241 9.968 1.00 97.25 94 PHE A N 1
ATOM 713 C CA . PHE A 1 94 ? -11.033 -1.834 9.582 1.00 97.25 94 PHE A CA 1
ATOM 714 C C . PHE A 1 94 ? -12.277 -1.043 9.993 1.00 97.25 94 PHE A C 1
ATOM 716 O O . PHE A 1 94 ? -12.916 -0.382 9.175 1.00 97.25 94 PHE A O 1
ATOM 723 N N . VAL A 1 95 ? -12.590 -1.033 11.290 1.00 96.56 95 VAL A N 1
ATOM 724 C CA . VAL A 1 95 ? -13.640 -0.159 11.824 1.00 96.56 95 VAL A CA 1
ATOM 725 C C . VAL A 1 95 ? -13.106 1.254 12.039 1.00 96.56 95 VAL A C 1
ATOM 727 O O . VAL A 1 95 ? -11.980 1.452 12.504 1.00 96.56 95 VAL A O 1
ATOM 730 N N . LYS A 1 96 ? -13.909 2.267 11.702 1.00 97.81 96 LYS A N 1
ATOM 731 C CA . LYS A 1 96 ? -13.522 3.674 11.857 1.00 97.81 96 LYS A CA 1
ATOM 732 C C . LYS A 1 96 ? -13.407 4.018 13.342 1.00 97.81 96 LYS A C 1
ATOM 734 O O . LYS A 1 96 ? -14.404 4.099 14.056 1.00 97.81 96 LYS A O 1
ATOM 739 N N . ALA A 1 97 ? -12.173 4.221 13.801 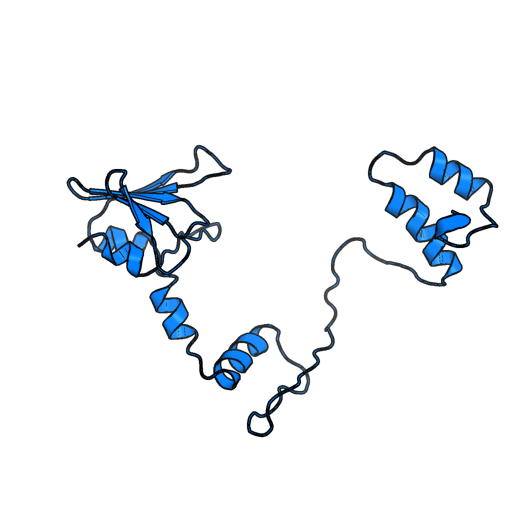1.00 97.56 97 ALA A N 1
ATOM 740 C CA . ALA A 1 97 ? -11.838 4.243 15.220 1.00 97.56 97 ALA A CA 1
ATOM 741 C C . ALA A 1 97 ? -12.606 5.330 15.976 1.00 97.56 97 ALA A C 1
ATOM 743 O O . ALA A 1 97 ? -13.220 5.051 17.002 1.00 97.56 97 ALA A O 1
ATOM 744 N N . ARG A 1 98 ? -12.617 6.559 15.443 1.00 97.50 98 ARG A N 1
ATOM 745 C CA . ARG A 1 98 ? -13.313 7.692 16.065 1.00 97.50 98 ARG A CA 1
ATOM 746 C C . ARG A 1 98 ? -14.789 7.379 16.309 1.00 97.50 98 ARG A C 1
ATOM 748 O O . ARG A 1 98 ? -15.228 7.460 17.449 1.00 97.50 98 ARG A O 1
ATOM 755 N N . ASP A 1 99 ? -15.501 6.952 15.271 1.00 97.00 99 ASP A N 1
ATOM 756 C CA . ASP A 1 99 ? -16.936 6.668 15.336 1.00 97.00 99 ASP A CA 1
ATOM 757 C C . ASP A 1 99 ? -17.233 5.593 16.395 1.00 97.00 99 ASP A C 1
ATOM 759 O O . ASP A 1 99 ? -18.109 5.767 17.243 1.00 97.00 99 ASP A O 1
ATOM 763 N N . VAL A 1 100 ? -16.453 4.507 16.404 1.00 96.62 100 VAL A N 1
ATOM 764 C CA . VAL A 1 100 ? -16.660 3.397 17.342 1.00 96.62 100 VAL A CA 1
ATOM 765 C C . VAL A 1 100 ? -16.363 3.802 18.786 1.00 96.62 100 VAL A C 1
ATOM 767 O O . VAL A 1 100 ? -17.162 3.510 19.674 1.00 96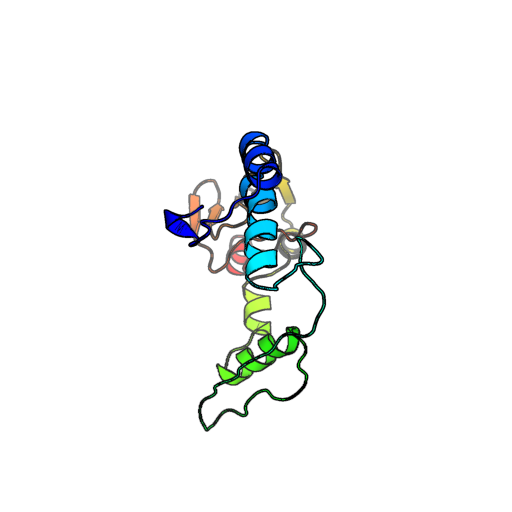.62 100 VAL A O 1
ATOM 770 N N . PHE A 1 101 ? -15.260 4.497 19.055 1.00 97.75 101 PHE A N 1
ATOM 771 C CA . PHE A 1 101 ? -14.889 4.873 20.421 1.00 97.75 101 PHE A CA 1
ATOM 772 C C . PHE A 1 101 ? -15.739 6.025 20.979 1.00 97.75 101 PHE A C 1
ATOM 774 O O . PHE A 1 101 ? -16.157 5.965 22.137 1.00 97.75 101 PHE A O 1
ATOM 781 N N . GLU A 1 102 ? -16.062 7.036 20.168 1.00 97.31 102 GLU A N 1
ATOM 782 C CA . GLU A 1 102 ? -16.940 8.141 20.580 1.00 97.31 102 GLU A CA 1
ATOM 783 C C . GLU A 1 102 ? -18.378 7.660 20.815 1.00 97.31 102 GLU A C 1
ATOM 785 O O . GLU A 1 102 ? -19.011 8.098 21.775 1.00 97.31 102 GLU A O 1
ATOM 790 N N . SER A 1 103 ? -18.880 6.692 20.030 1.00 96.44 103 SER A N 1
ATOM 791 C CA . SER A 1 103 ? -20.193 6.072 20.290 1.00 96.44 103 SER A CA 1
ATOM 792 C C . SER A 1 103 ? -20.261 5.362 21.649 1.00 96.44 103 SER A C 1
ATOM 794 O O . SER A 1 103 ? -21.326 5.279 22.261 1.00 96.44 103 SER A O 1
ATOM 796 N N . LYS A 1 104 ? -19.109 4.912 22.164 1.00 95.81 104 LYS A N 1
ATOM 797 C CA . LYS A 1 104 ? -18.949 4.349 23.510 1.00 95.81 104 LYS A CA 1
ATOM 798 C C . LYS A 1 104 ? -18.674 5.419 24.573 1.00 95.81 104 LYS A C 1
ATOM 800 O O . LYS A 1 104 ? -18.411 5.076 25.721 1.00 95.81 104 LYS A O 1
ATOM 805 N N . GLY A 1 105 ? -18.722 6.707 24.236 1.00 96.44 105 GLY A N 1
ATOM 806 C CA . GLY A 1 105 ? -18.493 7.817 25.165 1.00 96.44 105 GLY A CA 1
ATOM 807 C C . GLY A 1 105 ? -17.025 8.057 25.525 1.00 96.44 105 GLY A C 1
ATOM 808 O O . GLY A 1 105 ? -16.751 8.722 26.523 1.00 96.44 105 GLY A O 1
ATOM 809 N N . ALA A 1 106 ? -16.080 7.512 24.755 1.00 97.62 106 ALA A N 1
ATOM 810 C CA . ALA A 1 106 ? -14.662 7.791 24.942 1.00 97.62 106 ALA A CA 1
ATOM 811 C C . ALA A 1 106 ? -14.260 9.107 24.262 1.00 97.62 106 ALA A C 1
ATOM 813 O O . ALA A 1 106 ? -14.792 9.477 23.215 1.00 97.62 106 ALA A O 1
ATOM 814 N N . LYS A 1 107 ? -13.271 9.794 24.832 1.00 97.75 107 LYS A N 1
ATOM 815 C CA . LYS A 1 107 ? -12.550 10.872 24.154 1.00 97.75 107 LYS A CA 1
ATOM 816 C C . LYS A 1 107 ? -11.448 10.257 23.308 1.00 97.75 107 LYS A C 1
ATOM 818 O O . LYS A 1 107 ? -10.772 9.339 23.766 1.00 97.75 107 LYS A O 1
ATOM 823 N N . VAL A 1 108 ? -11.253 10.768 22.098 1.00 97.62 108 VAL A N 1
ATOM 824 C CA . VAL A 1 108 ? -10.191 10.284 21.214 1.00 97.62 108 VAL A CA 1
ATOM 825 C C . VAL A 1 108 ? -9.329 11.419 20.686 1.00 97.62 108 VAL A C 1
ATOM 827 O O . VAL A 1 108 ? -9.825 12.492 20.333 1.00 97.62 108 VAL A O 1
ATOM 830 N N . GLU A 1 109 ? -8.036 11.152 20.580 1.00 97.69 109 GLU A N 1
ATOM 831 C CA . GLU A 1 109 ? -7.022 12.081 20.101 1.00 97.69 109 GLU A CA 1
ATOM 832 C C . GLU A 1 109 ? -6.107 11.374 19.098 1.00 97.69 109 GLU A C 1
ATOM 834 O O . GLU A 1 109 ? -5.729 10.219 19.280 1.00 97.69 109 GLU A O 1
ATOM 839 N N . PHE A 1 110 ? -5.731 12.074 18.031 1.00 97.50 110 PHE A N 1
ATOM 840 C CA . PHE A 1 110 ? -4.660 11.634 17.145 1.00 97.50 110 PHE A CA 1
ATOM 841 C C . PHE A 1 110 ? -3.403 12.440 17.467 1.00 97.50 110 PHE A C 1
ATOM 843 O O . PHE A 1 110 ? -3.304 13.611 17.100 1.00 97.50 110 PHE A O 1
ATOM 850 N N . ASN A 1 111 ? -2.458 11.818 18.167 1.00 97.19 111 ASN A N 1
ATOM 851 C CA . ASN A 1 111 ? -1.194 12.440 18.523 1.00 97.19 111 ASN A CA 1
ATOM 852 C C . ASN A 1 111 ? -0.161 12.174 17.423 1.00 97.19 111 ASN A C 1
ATOM 854 O O . ASN A 1 111 ? 0.275 11.041 17.221 1.00 97.19 111 ASN A O 1
ATOM 858 N N . ASN A 1 112 ? 0.245 13.241 16.739 1.00 95.62 112 ASN A N 1
ATOM 859 C CA . ASN A 1 112 ? 1.247 13.214 15.675 1.00 95.62 112 ASN A CA 1
ATOM 860 C C . ASN A 1 112 ? 2.481 14.067 16.021 1.00 95.62 112 ASN A C 1
ATOM 862 O O . ASN A 1 112 ? 3.069 14.704 15.150 1.00 95.62 112 ASN A O 1
ATOM 866 N N . SER A 1 113 ? 2.838 14.140 17.307 1.00 95.44 113 SER A N 1
ATOM 867 C CA . SER A 1 113 ? 3.995 14.926 17.765 1.00 95.44 113 SER A CA 1
ATOM 868 C C . SER A 1 113 ? 5.320 14.333 17.267 1.00 95.44 113 SER A C 1
ATOM 870 O O . SER A 1 113 ? 6.241 15.076 16.938 1.00 95.44 113 SER A O 1
ATOM 872 N N . ASP A 1 114 ? 5.402 13.001 17.171 1.00 95.25 114 ASP A N 1
ATOM 873 C CA . ASP A 1 114 ? 6.419 12.297 16.387 1.00 95.25 114 ASP A CA 1
ATOM 874 C C . ASP A 1 114 ? 5.791 11.846 15.064 1.00 95.25 114 ASP A C 1
ATOM 876 O O . ASP A 1 114 ? 5.040 10.872 15.020 1.00 95.25 114 ASP A O 1
ATOM 880 N N . VAL A 1 115 ? 6.117 12.557 13.982 1.00 92.56 115 VAL A N 1
ATOM 881 C CA . VAL A 1 115 ? 5.586 12.304 12.630 1.00 92.56 115 VAL A CA 1
ATOM 882 C C . VAL A 1 115 ? 5.924 10.896 12.127 1.00 92.56 115 VAL A C 1
ATOM 884 O O . VAL A 1 115 ? 5.196 10.345 11.304 1.00 92.56 115 VAL A O 1
ATOM 887 N N . ASN A 1 116 ? 7.000 10.284 12.633 1.00 94.50 116 ASN A N 1
ATOM 888 C CA . ASN A 1 116 ? 7.379 8.924 12.258 1.00 94.50 116 ASN A CA 1
ATOM 889 C C . ASN A 1 116 ? 6.645 7.860 13.087 1.00 94.50 116 ASN A C 1
ATOM 891 O O . ASN A 1 116 ? 6.597 6.700 12.681 1.00 94.50 116 ASN A O 1
ATOM 895 N N . ASN A 1 117 ? 6.077 8.234 14.239 1.00 95.56 117 ASN A N 1
ATOM 896 C CA . ASN A 1 117 ? 5.388 7.326 15.154 1.00 95.56 117 ASN A CA 1
ATOM 897 C C . ASN A 1 117 ? 4.075 7.927 15.694 1.00 95.56 117 ASN A C 1
ATOM 899 O O . ASN A 1 117 ? 3.934 8.078 16.912 1.00 95.56 117 ASN A O 1
ATOM 903 N N . PRO A 1 118 ? 3.092 8.241 14.830 1.00 97.62 118 PRO A N 1
ATOM 904 C CA . PRO A 1 118 ? 1.799 8.717 15.296 1.00 97.62 118 PRO A CA 1
ATOM 905 C C . PRO A 1 118 ? 1.091 7.676 16.168 1.00 97.62 118 PRO A C 1
ATOM 907 O O . PRO A 1 118 ? 1.215 6.461 15.964 1.00 97.62 118 PRO A O 1
ATOM 910 N N . VAL A 1 119 ? 0.306 8.162 17.129 1.00 98.31 119 VAL A N 1
ATOM 911 C CA . VAL A 1 119 ? -0.450 7.341 18.080 1.00 98.31 119 VAL A CA 1
ATOM 912 C C . VAL A 1 119 ? -1.889 7.831 18.155 1.00 98.31 119 VAL A C 1
ATOM 914 O O . VAL A 1 119 ? -2.150 9.010 18.383 1.00 98.31 119 VAL A O 1
ATOM 917 N N . PHE A 1 120 ? -2.838 6.912 18.003 1.00 98.38 120 PHE A N 1
ATOM 918 C CA . PHE A 1 120 ? -4.239 7.172 18.304 1.00 98.38 120 PHE A CA 1
ATOM 919 C C . PHE A 1 120 ? -4.508 6.846 19.774 1.00 98.38 120 PHE A C 1
ATOM 921 O O . PHE A 1 120 ? -4.242 5.735 20.232 1.00 98.38 120 PHE A O 1
ATOM 928 N N . ILE A 1 121 ? -5.001 7.824 20.520 1.00 98.38 121 ILE A N 1
ATOM 929 C CA . ILE A 1 121 ? -5.222 7.740 21.960 1.00 98.38 121 ILE A CA 1
ATOM 930 C C . ILE A 1 121 ? -6.725 7.741 22.214 1.00 98.38 121 ILE A C 1
ATOM 932 O O . ILE A 1 121 ? -7.459 8.546 21.643 1.00 98.38 121 ILE A O 1
ATOM 936 N N . VAL A 1 122 ? -7.178 6.836 23.075 1.00 98.31 122 VAL A N 1
ATOM 937 C CA . VAL A 1 122 ? -8.566 6.732 23.528 1.00 98.31 122 VAL A CA 1
ATOM 938 C C . VAL A 1 122 ? -8.583 6.799 25.047 1.00 98.31 122 VAL A C 1
ATOM 940 O O . VAL A 1 122 ? -7.876 6.039 25.707 1.00 98.31 122 VAL A O 1
ATOM 943 N N . GLU A 1 123 ? -9.410 7.676 25.604 1.00 97.75 123 GLU A N 1
ATOM 944 C CA . GLU A 1 123 ? -9.570 7.852 27.045 1.00 97.75 123 GLU A CA 1
ATOM 945 C C . GLU A 1 123 ? -11.043 7.768 27.442 1.00 97.75 123 GLU A C 1
ATOM 947 O O . GLU A 1 123 ? -11.893 8.497 26.924 1.00 97.75 123 GLU A O 1
ATOM 952 N N . LYS A 1 124 ? -11.352 6.888 28.396 1.00 96.12 124 LYS A N 1
ATOM 953 C CA . LYS A 1 124 ? -12.666 6.804 29.040 1.00 96.12 124 LYS A CA 1
ATOM 954 C C . LYS A 1 124 ? -12.486 6.389 30.492 1.00 96.12 124 LYS A C 1
ATOM 956 O O . LYS A 1 124 ? -11.836 5.382 30.772 1.00 96.12 124 LYS A O 1
ATOM 961 N N . ASP A 1 125 ? -13.081 7.146 31.407 1.00 92.69 125 ASP A N 1
ATOM 962 C CA . ASP A 1 125 ? -12.959 6.928 32.849 1.00 92.69 125 ASP A CA 1
ATOM 963 C C . ASP A 1 125 ? -11.479 6.802 33.277 1.00 92.69 125 ASP A C 1
ATOM 965 O O . ASP A 1 125 ? -10.700 7.728 33.072 1.00 92.69 125 ASP A O 1
ATOM 969 N N . ASN A 1 126 ? -11.072 5.651 33.827 1.00 92.81 126 ASN A N 1
ATOM 970 C CA . ASN A 1 126 ? -9.692 5.355 34.242 1.00 92.81 126 ASN A CA 1
ATOM 971 C C . ASN A 1 126 ? -8.934 4.461 33.238 1.00 92.81 126 ASN A C 1
ATOM 973 O O . ASN A 1 126 ? -7.972 3.776 33.603 1.00 92.81 126 ASN A O 1
ATOM 977 N N . ILE A 1 127 ? -9.405 4.391 31.992 1.00 95.94 127 ILE A N 1
ATOM 978 C CA . ILE A 1 127 ? -8.804 3.593 30.924 1.00 95.94 127 ILE A CA 1
ATOM 979 C C . ILE A 1 127 ? -8.226 4.538 29.876 1.00 95.94 127 ILE A C 1
ATOM 981 O O . ILE A 1 127 ? -8.954 5.306 29.247 1.00 95.94 127 ILE A O 1
ATOM 985 N N . LYS A 1 128 ? -6.916 4.424 29.662 1.00 97.88 128 LYS A N 1
ATOM 986 C CA . LYS A 1 128 ? -6.190 5.022 28.545 1.00 97.88 128 LYS A CA 1
ATOM 987 C C . LYS A 1 128 ? -5.700 3.914 27.620 1.00 97.88 128 LYS A C 1
ATOM 989 O O . LYS A 1 128 ? -5.023 2.987 28.068 1.00 97.88 128 LYS A O 1
ATOM 994 N N . ILE A 1 129 ? -6.038 4.011 26.340 1.00 98.25 129 ILE A N 1
ATOM 995 C CA . ILE A 1 129 ? -5.595 3.091 25.293 1.00 98.25 129 ILE A CA 1
ATOM 996 C C . ILE A 1 129 ? -4.755 3.875 24.295 1.00 98.25 129 ILE A C 1
ATOM 998 O O . ILE A 1 129 ? -5.230 4.835 23.697 1.00 98.25 129 ILE A O 1
ATOM 1002 N N . GLU A 1 130 ? -3.514 3.448 24.098 1.00 98.50 130 GLU A N 1
ATOM 1003 C CA . GLU A 1 130 ? -2.597 4.041 23.127 1.00 98.50 130 GLU A CA 1
ATOM 1004 C C . GLU A 1 130 ? -2.358 3.049 21.992 1.00 98.50 130 GLU A C 1
ATOM 1006 O O . GLU A 1 130 ? -1.919 1.920 22.213 1.00 98.50 130 GLU A O 1
ATOM 1011 N N . MET A 1 131 ? -2.669 3.462 20.768 1.00 98.44 131 MET A N 1
ATOM 1012 C CA . MET A 1 131 ? -2.620 2.636 19.566 1.00 98.44 131 MET A CA 1
ATOM 1013 C C . MET A 1 131 ? -1.674 3.266 18.544 1.00 98.44 131 MET A C 1
ATOM 1015 O O . MET A 1 131 ? -2.077 4.170 17.807 1.00 98.44 131 MET A O 1
ATOM 1019 N N . PRO A 1 132 ? -0.403 2.831 18.495 1.00 98.25 132 PRO A N 1
ATOM 1020 C CA . PRO A 1 132 ? 0.532 3.295 17.482 1.00 98.25 132 PRO A CA 1
ATOM 1021 C C . PRO A 1 132 ? 0.067 2.900 16.079 1.00 98.25 132 PRO A C 1
ATOM 1023 O O . PRO A 1 132 ? -0.322 1.753 15.845 1.00 98.25 132 PRO A O 1
ATOM 1026 N N . ILE A 1 133 ? 0.159 3.833 15.137 1.00 98.12 133 ILE A N 1
ATOM 1027 C CA . ILE A 1 133 ? -0.187 3.578 13.737 1.00 98.12 133 ILE A CA 1
ATOM 1028 C C . ILE A 1 133 ? 0.814 2.593 13.113 1.00 98.12 133 ILE A C 1
ATOM 1030 O O . ILE A 1 133 ? 1.994 2.561 13.469 1.00 98.12 133 ILE A O 1
ATOM 1034 N N . ASN A 1 134 ? 0.329 1.784 12.171 1.00 96.81 134 ASN A N 1
ATOM 1035 C CA . ASN A 1 134 ? 1.047 0.727 11.456 1.00 96.81 134 ASN A CA 1
ATOM 1036 C C . ASN A 1 134 ? 1.542 -0.415 12.356 1.00 96.81 134 ASN A C 1
ATOM 1038 O O . ASN A 1 134 ? 2.498 -1.114 12.016 1.00 96.81 134 ASN A O 1
ATOM 1042 N N . LYS A 1 135 ? 0.891 -0.628 13.507 1.00 97.69 135 LYS A N 1
ATOM 1043 C CA . LYS A 1 135 ? 1.185 -1.740 14.420 1.00 97.69 135 LYS A CA 1
ATOM 1044 C C . LYS A 1 135 ? -0.089 -2.494 14.793 1.00 97.69 135 LYS A C 1
ATOM 1046 O O . LYS A 1 135 ? -1.185 -1.947 14.758 1.00 97.69 135 LYS A O 1
ATOM 1051 N N . ASN A 1 136 ? 0.066 -3.757 15.180 1.00 98.06 136 ASN A N 1
ATOM 1052 C CA . ASN A 1 136 ? -1.004 -4.617 15.700 1.00 98.06 136 ASN A CA 1
ATOM 1053 C C . ASN A 1 136 ? -0.941 -4.745 17.231 1.00 98.06 136 ASN A C 1
ATOM 1055 O O . ASN A 1 136 ? -1.130 -5.823 17.797 1.00 98.06 136 ASN A O 1
ATOM 1059 N N . ILE A 1 137 ? -0.613 -3.648 17.910 1.00 98.06 137 ILE A N 1
ATOM 1060 C CA . ILE A 1 137 ? -0.470 -3.587 19.363 1.00 98.06 137 ILE A CA 1
ATOM 1061 C C . ILE A 1 137 ? -1.176 -2.341 19.886 1.00 98.06 137 ILE A C 1
ATOM 1063 O O . ILE A 1 137 ? -1.063 -1.268 19.299 1.00 98.06 137 ILE A O 1
ATOM 1067 N N . ALA A 1 138 ? -1.876 -2.492 21.003 1.00 98.12 138 ALA A N 1
ATOM 1068 C CA . ALA A 1 138 ? -2.398 -1.399 21.808 1.00 98.12 138 ALA A CA 1
ATOM 1069 C C . ALA A 1 138 ? -1.768 -1.451 23.204 1.00 98.12 138 ALA A C 1
ATOM 1071 O O . ALA A 1 138 ? -1.395 -2.523 23.682 1.00 98.12 138 ALA A O 1
ATOM 1072 N N . TYR A 1 139 ? -1.677 -0.314 23.880 1.00 98.44 139 TYR A N 1
ATOM 1073 C CA . TYR A 1 139 ? -1.266 -0.232 25.277 1.00 98.44 139 TYR A CA 1
ATOM 1074 C C . TYR A 1 139 ? -2.454 0.217 26.113 1.00 98.44 139 TYR A C 1
ATOM 1076 O O . TYR A 1 139 ? -2.866 1.368 26.027 1.00 98.44 139 TYR A O 1
ATOM 1084 N N . VAL A 1 140 ? -3.003 -0.686 26.922 1.00 97.88 140 VAL A N 1
ATOM 1085 C CA . VAL A 1 140 ? -4.093 -0.380 27.856 1.00 97.88 140 VAL A CA 1
ATOM 1086 C C . VAL A 1 140 ? -3.472 -0.081 29.212 1.00 97.88 140 VAL A C 1
ATOM 1088 O O . VAL A 1 140 ? -2.888 -0.971 29.832 1.00 97.88 140 VAL A O 1
ATOM 1091 N N . ASN A 1 141 ? -3.544 1.174 29.658 1.00 97.12 141 ASN A N 1
ATOM 1092 C CA . ASN A 1 141 ? -2.878 1.664 30.869 1.00 97.12 141 ASN A CA 1
ATOM 1093 C C . ASN A 1 141 ? -1.388 1.258 30.919 1.00 97.12 141 ASN A C 1
ATOM 1095 O O . ASN A 1 141 ? -0.884 0.785 31.937 1.00 97.12 141 ASN A O 1
ATOM 1099 N N . GLY A 1 142 ? -0.697 1.375 29.779 1.00 97.00 142 GLY A N 1
ATOM 1100 C CA . GLY A 1 142 ? 0.718 1.021 29.616 1.00 97.00 142 GLY A CA 1
ATOM 1101 C C . GLY A 1 142 ? 1.009 -0.470 29.394 1.00 97.00 142 GLY A C 1
ATOM 1102 O O . GLY A 1 142 ? 2.139 -0.825 29.058 1.00 97.00 142 GLY A O 1
ATOM 1103 N N . LYS A 1 143 ? 0.021 -1.367 29.522 1.00 97.81 143 LYS A N 1
ATOM 1104 C CA . LYS A 1 143 ? 0.205 -2.802 29.260 1.00 97.81 143 LYS A CA 1
ATOM 1105 C C . LYS A 1 143 ? -0.088 -3.140 27.801 1.00 97.81 143 LYS A C 1
ATOM 1107 O O . LYS A 1 143 ? -1.186 -2.895 27.311 1.00 97.81 143 LYS A O 1
ATOM 1112 N N . ALA A 1 144 ? 0.876 -3.773 27.139 1.00 98.00 144 ALA A N 1
ATOM 1113 C CA . ALA A 1 144 ? 0.742 -4.256 25.770 1.00 98.00 144 ALA A CA 1
ATOM 1114 C C . ALA A 1 144 ? -0.369 -5.312 25.616 1.00 98.00 144 ALA A C 1
ATOM 1116 O O . ALA A 1 144 ? -0.410 -6.305 26.348 1.00 98.00 144 ALA A O 1
ATOM 1117 N N . VAL A 1 145 ? -1.214 -5.123 24.606 1.00 98.19 145 VAL A N 1
ATOM 1118 C CA . VAL A 1 145 ? -2.247 -6.052 24.146 1.00 98.19 145 VAL A CA 1
ATOM 1119 C C . VAL A 1 145 ? -2.098 -6.222 22.637 1.00 98.19 145 VAL A C 1
ATOM 1121 O O . VAL A 1 145 ? -2.073 -5.242 21.893 1.00 98.19 145 VAL A O 1
ATOM 1124 N N . LYS A 1 146 ? -1.974 -7.471 22.179 1.00 98.19 146 LYS A N 1
ATOM 1125 C CA . LYS A 1 146 ? -1.897 -7.794 20.750 1.00 98.19 146 LYS A CA 1
ATOM 1126 C C . LYS A 1 146 ? -3.292 -7.728 20.129 1.00 98.19 146 LYS A C 1
ATOM 1128 O O . LYS A 1 146 ? -4.231 -8.300 20.675 1.00 98.19 146 LYS A O 1
ATOM 1133 N N . LEU A 1 147 ? -3.388 -7.071 18.982 1.00 98.25 147 LEU A N 1
ATOM 1134 C CA . LEU A 1 147 ? -4.593 -6.965 18.168 1.00 98.25 147 LEU A CA 1
ATOM 1135 C C . LEU A 1 147 ? -4.569 -8.008 17.042 1.00 98.25 147 LEU A C 1
ATOM 1137 O O . LEU A 1 147 ? -3.501 -8.483 16.638 1.00 98.25 147 LEU A O 1
ATOM 1141 N N . ASP A 1 148 ? -5.742 -8.356 16.521 1.00 96.69 148 ASP A N 1
ATOM 1142 C CA . ASP A 1 148 ? -5.891 -9.279 15.387 1.00 96.69 148 ASP A CA 1
ATOM 1143 C C . ASP A 1 148 ? -5.781 -8.586 14.013 1.00 96.69 148 ASP A C 1
ATOM 1145 O O . ASP A 1 148 ? -5.819 -9.258 12.981 1.00 96.69 148 ASP A O 1
ATOM 1149 N N . GLY A 1 149 ? -5.569 -7.267 14.009 1.00 97.00 149 GLY A N 1
ATOM 1150 C CA . GLY A 1 149 ? -5.316 -6.426 12.842 1.00 97.00 149 GLY A CA 1
ATOM 1151 C C . GLY A 1 149 ? -4.372 -5.264 13.156 1.00 97.00 149 GLY A C 1
ATOM 1152 O O . GLY A 1 149 ? -3.997 -5.030 14.307 1.00 97.00 149 GLY A O 1
ATOM 1153 N N . VAL A 1 150 ? -3.959 -4.545 12.115 1.00 97.69 150 VAL A N 1
ATOM 1154 C CA . VAL A 1 150 ? -3.120 -3.346 12.238 1.00 97.69 150 VAL A CA 1
ATOM 1155 C C . VAL A 1 150 ? -3.979 -2.098 12.400 1.00 97.69 150 VAL A C 1
ATOM 1157 O O . VAL A 1 150 ? -5.033 -1.975 11.787 1.00 97.69 150 VAL A O 1
ATOM 1160 N N . VAL A 1 151 ? -3.502 -1.148 13.196 1.00 98.19 151 VAL A N 1
ATOM 1161 C CA . VAL A 1 151 ? -4.081 0.195 13.265 1.00 98.19 151 VAL A CA 1
ATOM 1162 C C . VAL A 1 151 ? -3.544 1.003 12.092 1.00 98.19 151 VAL A C 1
ATOM 1164 O O . VAL A 1 151 ? -2.330 1.130 11.949 1.00 98.19 151 VAL A O 1
ATOM 1167 N N . VAL A 1 152 ? -4.415 1.549 11.246 1.00 97.69 152 VAL A N 1
ATOM 1168 C CA . VAL A 1 152 ? -4.013 2.238 10.008 1.00 97.69 152 VAL A CA 1
ATOM 1169 C C . VAL A 1 152 ? -4.596 3.640 9.936 1.00 97.69 152 VAL A C 1
ATOM 1171 O O . VAL A 1 152 ? -5.714 3.884 10.377 1.00 97.69 152 VAL A O 1
ATOM 1174 N N . PHE A 1 153 ? -3.839 4.568 9.357 1.00 97.44 153 PHE A N 1
ATOM 1175 C CA . PHE A 1 153 ? -4.274 5.936 9.094 1.00 97.44 153 PHE A CA 1
ATOM 1176 C C . PHE A 1 153 ? -4.221 6.194 7.591 1.00 97.44 153 PHE A C 1
ATOM 1178 O O . PHE A 1 153 ? -3.162 6.069 6.983 1.00 97.44 153 PHE A O 1
ATOM 1185 N N . ASN A 1 154 ? -5.351 6.562 6.986 1.00 95.19 154 ASN A N 1
ATOM 1186 C CA . ASN A 1 154 ? -5.434 6.780 5.536 1.00 95.19 154 ASN A CA 1
ATOM 1187 C C . ASN A 1 154 ? -5.183 8.244 5.114 1.00 95.19 154 ASN A C 1
ATOM 1189 O O . ASN A 1 154 ? -5.546 8.634 4.009 1.00 95.19 154 ASN A O 1
ATOM 1193 N N . GLY A 1 155 ? -4.635 9.071 6.009 1.00 94.19 155 GLY A N 1
ATOM 1194 C CA . GLY A 1 155 ? -4.482 10.517 5.810 1.00 94.19 155 GLY A CA 1
ATOM 1195 C C . GLY A 1 155 ? -5.664 11.350 6.316 1.00 94.19 155 GLY A C 1
ATOM 1196 O O . GLY A 1 155 ? -5.515 12.553 6.506 1.00 94.19 155 GLY A O 1
ATOM 1197 N N . ILE A 1 156 ? -6.816 10.723 6.579 1.00 94.94 156 ILE A N 1
ATOM 1198 C CA . ILE A 1 156 ? -8.031 11.397 7.064 1.00 94.94 156 ILE A CA 1
ATOM 1199 C C . ILE A 1 156 ? -8.566 10.713 8.326 1.00 94.94 156 ILE A C 1
ATOM 1201 O O . ILE A 1 156 ? -8.786 11.356 9.349 1.00 94.94 156 ILE A O 1
ATOM 1205 N N . ASN A 1 157 ? -8.753 9.397 8.267 1.00 97.50 157 ASN A N 1
ATOM 1206 C CA . ASN A 1 157 ? -9.358 8.579 9.308 1.00 97.50 157 ASN A CA 1
ATOM 1207 C C . ASN A 1 157 ? -8.383 7.514 9.806 1.00 97.50 157 ASN A C 1
ATOM 1209 O O . ASN A 1 157 ? -7.586 6.966 9.038 1.00 97.50 157 ASN A O 1
ATOM 1213 N N . VAL A 1 158 ? -8.500 7.195 11.095 1.00 98.25 158 VAL A N 1
ATOM 1214 C CA . VAL A 1 158 ? -7.864 6.023 11.700 1.00 98.25 158 VAL A CA 1
ATOM 1215 C C . VAL A 1 158 ? -8.855 4.867 11.694 1.00 98.25 158 VAL A C 1
ATOM 1217 O O . VAL A 1 158 ? -10.011 5.036 12.089 1.00 98.25 158 VAL A O 1
ATOM 1220 N N . TYR A 1 159 ? -8.380 3.700 11.278 1.00 98.44 159 TYR A N 1
ATOM 1221 C CA . TYR A 1 159 ? -9.102 2.440 11.341 1.00 98.44 159 TYR A CA 1
ATOM 1222 C C . TYR A 1 159 ? -8.374 1.481 12.270 1.00 98.44 159 TYR A C 1
ATOM 1224 O O . TYR A 1 159 ? -7.141 1.438 12.309 1.00 98.44 159 TYR A O 1
ATOM 1232 N N . VAL A 1 160 ? -9.153 0.732 13.034 1.00 98.38 160 VAL A N 1
ATOM 1233 C CA . VAL A 1 160 ? -8.669 -0.266 13.984 1.00 98.38 160 VAL A CA 1
ATOM 1234 C C . VAL A 1 160 ? -9.397 -1.582 13.734 1.00 98.38 160 VAL A C 1
ATOM 1236 O O . VAL A 1 160 ? -10.512 -1.563 13.214 1.00 98.38 160 VAL A O 1
ATOM 1239 N N . PRO A 1 161 ? -8.829 -2.723 14.144 1.00 98.12 161 PRO A N 1
ATOM 1240 C CA . PRO A 1 161 ? -9.609 -3.943 14.219 1.00 98.12 161 PRO A CA 1
ATOM 1241 C C . PRO A 1 161 ? -10.652 -3.875 15.337 1.00 98.12 161 PRO A C 1
ATOM 1243 O O . PRO A 1 161 ? -10.465 -3.194 16.352 1.00 98.12 161 PRO A O 1
ATOM 1246 N N . GLN A 1 162 ? -11.712 -4.668 15.201 1.00 97.06 162 GLN A N 1
ATOM 1247 C CA . GLN A 1 162 ? -12.752 -4.845 16.209 1.00 97.06 162 GLN A CA 1
ATOM 1248 C C . GLN A 1 162 ? -12.158 -5.274 17.559 1.00 97.06 162 GLN A C 1
ATOM 1250 O O . GLN A 1 162 ? -12.589 -4.778 18.598 1.00 97.06 162 GLN A O 1
ATOM 1255 N N . SER A 1 163 ? -11.076 -6.069 17.564 1.00 97.19 163 SER A N 1
ATOM 1256 C CA . SER A 1 163 ? -10.375 -6.444 18.800 1.00 97.19 163 SER A CA 1
ATOM 1257 C C . SER A 1 163 ? -9.867 -5.240 19.602 1.00 97.19 163 SER A C 1
ATOM 1259 O O . SER A 1 163 ? -9.677 -5.351 20.809 1.00 97.19 163 SER A O 1
ATOM 1261 N N . ALA A 1 164 ? -9.596 -4.106 18.945 1.00 97.38 164 ALA A N 1
ATOM 1262 C CA . ALA A 1 164 ? -9.201 -2.868 19.609 1.00 97.38 164 ALA A CA 1
ATOM 1263 C C . ALA A 1 164 ? -10.421 -2.115 20.150 1.00 97.38 164 ALA A C 1
ATOM 1265 O O . ALA A 1 164 ? -10.393 -1.618 21.275 1.00 97.38 164 ALA A O 1
ATOM 1266 N N . ALA A 1 165 ? -11.505 -2.063 19.371 1.00 95.06 165 ALA A N 1
ATOM 1267 C CA . ALA A 1 165 ? -12.772 -1.488 19.808 1.00 95.06 165 ALA A CA 1
ATOM 1268 C C . ALA A 1 165 ? -13.323 -2.195 21.054 1.00 95.06 165 ALA A C 1
ATOM 1270 O O . ALA A 1 165 ? -13.899 -1.543 21.926 1.00 95.06 165 ALA A O 1
ATOM 1271 N N . ASP A 1 166 ? -13.122 -3.506 21.165 1.00 95.62 166 ASP A N 1
ATOM 1272 C CA . ASP A 1 166 ? -13.599 -4.339 22.273 1.00 95.62 166 ASP A CA 1
ATOM 1273 C C . ASP A 1 166 ? -12.803 -4.160 23.577 1.00 95.62 166 ASP A C 1
ATOM 1275 O O . ASP A 1 166 ? -13.237 -4.618 24.636 1.00 95.62 166 ASP A O 1
ATOM 1279 N N . LEU A 1 167 ? -11.672 -3.442 23.540 1.00 95.00 167 LEU A N 1
ATOM 1280 C CA . LEU A 1 167 ? -10.898 -3.092 24.739 1.00 95.00 167 LEU A CA 1
ATOM 1281 C C . LEU A 1 167 ? -11.636 -2.112 25.657 1.00 95.00 167 LEU A C 1
ATOM 1283 O O . LEU A 1 167 ? -11.246 -1.942 26.813 1.00 95.00 167 LEU A O 1
ATOM 1287 N N . ILE A 1 168 ? -12.693 -1.472 25.154 1.00 90.69 168 ILE A N 1
ATOM 1288 C CA . ILE A 1 168 ? -13.517 -0.536 25.906 1.00 90.69 168 ILE A CA 1
ATOM 1289 C C . ILE A 1 168 ? -14.998 -0.912 25.784 1.00 90.69 168 ILE A C 1
ATOM 1291 O O . ILE A 1 168 ? -15.480 -1.301 24.714 1.00 90.69 168 ILE A O 1
ATOM 1295 N N . LYS A 1 169 ? -15.718 -0.807 26.903 1.00 81.62 169 LYS A N 1
ATOM 1296 C CA . LYS A 1 169 ? -17.170 -1.014 26.981 1.00 81.62 169 LYS A CA 1
ATOM 1297 C C . LYS A 1 169 ? -17.887 0.315 26.953 1.00 81.62 169 LYS A C 1
ATOM 1299 O O . LYS A 1 169 ? -17.362 1.248 27.597 1.00 81.62 169 LYS A O 1
#

Secondary structure (DSSP, 8-state):
-HHHH------HHHHHHHHTPPTT-HHHHHHHHHHHHHT---S-SS-------------TTSPPP-SS--TTHHHHHHHHHHT--HHHHHHHH-EEHHHHHHHTT-EEEEE-SSTTS-EEEEEETTEEEEEETT-SEEEETTEEEE-SS--EE-SS-EEE-HHHHTT--

Organism: NCBI:txid1076179